Protein AF-A0A8T5N9D5-F1 (afdb_monomer)

Secondary structure (DSSP, 8-state):
--HHHHHHHHHHHHHHHHHHHHHHHHHHHHTTSTTHHHHHHHHHHHHHHHHHHHHHHHHHH---HHHHHHHHHHHHHHHHHHHHHHHGGGGGGSSTTHHHHHHHHHHHHHHHHHHHHHHHTHHHHHHHHHHTS-PEEPTTS-EE-TT-SB-TTT-PBPPPP-

Mean predicted aligned error: 11.89 Å

Nearest PDB structures (foldseek):
  1w99-assembly1_A  TM=5.453E-01  e=2.123E+00  Bacillus thuringiensis serovar israelensis
  8tgg-assembly1_A  TM=4.877E-01  e=1.224E+00  Homo sapiens
  4moa-assembly1_A  TM=5.437E-01  e=7.135E+00  Bacillus thuringiensis serovar israelensis
  7qkr-assembly1_A  TM=2.475E-01  e=8.894E+00  Komagataella phaffii CBS 7435

Structure (mmCIF, N/CA/C/O backbone):
data_AF-A0A8T5N9D5-F1
#
_entry.id   AF-A0A8T5N9D5-F1
#
loop_
_atom_site.group_PDB
_atom_site.id
_atom_site.type_symbol
_atom_site.label_atom_id
_atom_site.label_alt_id
_atom_site.label_comp_id
_atom_site.label_asym_id
_atom_site.label_entity_id
_atom_site.label_seq_id
_atom_site.pdbx_PDB_ins_code
_atom_site.Cartn_x
_atom_site.Cartn_y
_atom_site.Cartn_z
_atom_site.occupancy
_atom_site.B_iso_or_equiv
_atom_site.auth_seq_id
_atom_site.auth_comp_id
_atom_site.auth_asym_id
_atom_site.auth_atom_id
_atom_site.pdbx_PDB_model_num
ATOM 1 N N . MET A 1 1 ? -0.774 1.897 27.686 1.00 49.28 1 MET A N 1
ATOM 2 C CA . MET A 1 1 ? -0.340 1.394 26.361 1.00 49.28 1 MET A CA 1
ATOM 3 C C . MET A 1 1 ? 0.874 0.490 26.565 1.00 49.28 1 MET A C 1
ATOM 5 O O . MET A 1 1 ? 1.790 0.898 27.267 1.00 49.28 1 MET A O 1
ATOM 9 N N . ASN A 1 2 ? 0.832 -0.760 26.092 1.00 51.53 2 ASN A N 1
ATOM 10 C CA . ASN A 1 2 ? 1.709 -1.839 26.572 1.00 51.53 2 ASN A CA 1
ATOM 11 C C . ASN A 1 2 ? 3.146 -1.724 26.007 1.00 51.53 2 ASN A C 1
ATOM 13 O O . ASN A 1 2 ? 3.327 -1.628 24.795 1.00 51.53 2 ASN A O 1
ATOM 17 N N . ARG A 1 3 ? 4.181 -1.725 26.862 1.00 56.97 3 ARG A N 1
ATOM 18 C CA . ARG A 1 3 ? 5.595 -1.488 26.471 1.00 56.97 3 ARG A CA 1
ATOM 19 C C . ARG A 1 3 ? 6.154 -2.562 25.525 1.00 56.97 3 ARG A C 1
ATOM 21 O O . ARG A 1 3 ? 7.053 -2.283 24.736 1.00 56.97 3 A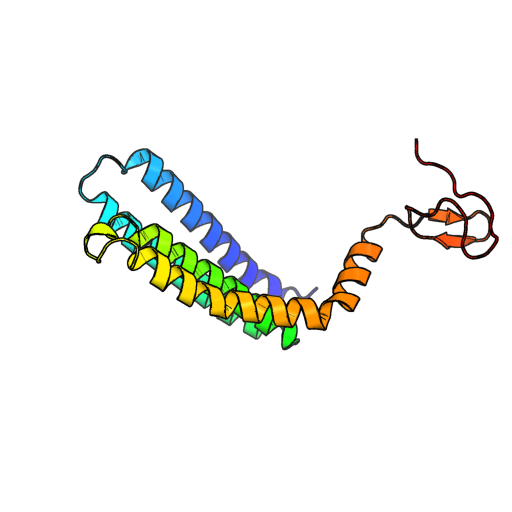RG A O 1
ATOM 28 N N . GLU A 1 4 ? 5.583 -3.761 25.569 1.00 59.00 4 GLU A N 1
ATOM 29 C CA . GLU A 1 4 ? 5.950 -4.897 24.714 1.00 59.00 4 GLU A CA 1
ATOM 30 C C . GLU A 1 4 ? 5.470 -4.737 23.262 1.00 59.00 4 GLU A C 1
ATOM 32 O O . GLU A 1 4 ? 6.078 -5.290 22.348 1.00 59.00 4 GLU A O 1
ATOM 37 N N . LEU A 1 5 ? 4.444 -3.906 23.035 1.00 58.66 5 LEU A N 1
ATOM 38 C CA . LEU A 1 5 ? 3.882 -3.621 21.712 1.00 58.66 5 LEU A CA 1
ATOM 39 C C . LEU A 1 5 ? 4.794 -2.743 20.855 1.00 58.66 5 LEU A C 1
ATOM 41 O O . LEU A 1 5 ? 4.914 -2.926 19.647 1.00 58.66 5 LEU A O 1
ATOM 45 N N . HIS A 1 6 ? 5.422 -1.751 21.487 1.00 65.31 6 HIS A N 1
ATOM 46 C CA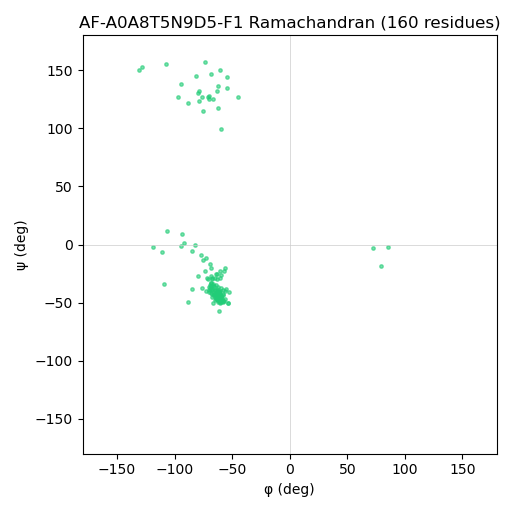 . HIS A 1 6 ? 6.120 -0.692 20.766 1.00 65.31 6 HIS A CA 1
ATOM 47 C C . HIS A 1 6 ? 7.368 -1.191 20.051 1.00 65.31 6 HIS A C 1
ATOM 49 O O . HIS A 1 6 ? 7.712 -0.672 18.997 1.00 65.31 6 HIS A O 1
ATOM 55 N N . ARG A 1 7 ? 8.057 -2.187 20.608 1.00 71.19 7 ARG A N 1
ATOM 56 C CA . ARG A 1 7 ? 9.360 -2.624 20.105 1.00 71.19 7 ARG A CA 1
ATOM 57 C C . ARG A 1 7 ? 9.300 -3.270 18.709 1.00 71.19 7 ARG A C 1
ATOM 59 O O . ARG A 1 7 ? 10.089 -2.842 17.867 1.00 71.19 7 ARG A O 1
ATOM 66 N N . PRO A 1 8 ? 8.430 -4.260 18.425 1.00 66.38 8 PRO A N 1
ATOM 67 C CA . PRO A 1 8 ? 8.328 -4.838 17.081 1.00 66.38 8 PRO A CA 1
ATOM 68 C C . PRO A 1 8 ? 7.768 -3.832 16.067 1.00 66.38 8 PRO A C 1
ATOM 70 O O . PRO A 1 8 ? 8.342 -3.647 14.997 1.00 66.38 8 PRO A O 1
ATOM 73 N N . ILE A 1 9 ? 6.731 -3.084 16.454 1.00 68.94 9 ILE A N 1
ATOM 74 C CA . ILE A 1 9 ? 6.089 -2.080 15.596 1.00 68.94 9 ILE A CA 1
ATOM 75 C C . ILE A 1 9 ? 7.079 -0.975 15.215 1.00 68.94 9 ILE A C 1
ATOM 77 O O . ILE A 1 9 ? 7.224 -0.659 14.038 1.00 68.94 9 ILE A O 1
ATOM 81 N N . ALA A 1 10 ? 7.813 -0.427 16.188 1.00 75.06 10 ALA A N 1
ATOM 82 C CA . ALA A 1 10 ? 8.823 0.592 15.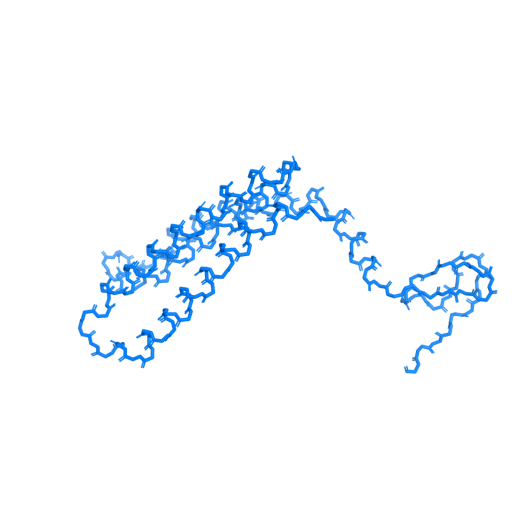929 1.00 75.06 10 ALA A CA 1
ATOM 83 C C . ALA A 1 10 ? 9.921 0.061 15.004 1.00 75.06 10 ALA A C 1
ATOM 85 O O . ALA A 1 10 ? 10.275 0.741 14.054 1.00 75.06 10 ALA A O 1
ATOM 86 N N . ARG A 1 11 ? 10.409 -1.173 15.208 1.00 75.44 11 ARG A N 1
ATOM 87 C CA . ARG A 1 11 ? 11.416 -1.781 14.320 1.00 75.44 11 ARG A CA 1
ATOM 88 C C . ARG A 1 11 ? 10.927 -1.902 12.881 1.00 75.44 11 ARG A C 1
ATOM 90 O O . ARG A 1 11 ? 11.683 -1.583 11.971 1.00 75.44 11 ARG A O 1
ATOM 97 N N . ALA A 1 12 ? 9.688 -2.340 12.676 1.00 70.50 12 ALA A N 1
ATOM 98 C CA . ALA A 1 12 ? 9.111 -2.474 11.344 1.00 70.50 12 ALA A CA 1
ATOM 99 C C . ALA A 1 12 ? 8.882 -1.110 10.670 1.00 70.50 12 ALA A C 1
ATOM 101 O O . ALA A 1 12 ? 9.232 -0.950 9.504 1.00 70.50 12 ALA A O 1
ATOM 102 N N . ILE A 1 13 ? 8.386 -0.108 11.408 1.00 77.06 13 ILE A N 1
ATOM 103 C CA . ILE A 1 13 ? 8.239 1.270 10.910 1.00 77.06 13 ILE A CA 1
ATOM 104 C C . ILE A 1 13 ? 9.606 1.865 10.555 1.00 77.06 13 ILE A C 1
ATOM 106 O O . ILE A 1 13 ? 9.770 2.430 9.477 1.00 77.06 13 ILE A O 1
ATOM 110 N N . THR A 1 14 ? 10.608 1.708 11.424 1.00 77.88 14 THR A N 1
ATOM 111 C CA . THR A 1 14 ? 11.972 2.182 11.166 1.00 77.88 14 THR A CA 1
ATOM 112 C C . THR A 1 14 ? 12.583 1.484 9.954 1.00 77.88 14 THR A C 1
ATOM 114 O O . THR A 1 14 ? 13.174 2.156 9.115 1.00 77.88 14 THR A O 1
ATOM 117 N N . ALA A 1 15 ? 12.415 0.165 9.816 1.00 76.00 15 ALA A N 1
ATOM 118 C CA . ALA A 1 15 ? 12.893 -0.579 8.652 1.00 76.00 15 ALA A CA 1
ATOM 119 C C . ALA A 1 15 ? 12.203 -0.115 7.362 1.00 76.00 15 ALA A C 1
ATOM 121 O O . ALA A 1 15 ? 12.874 0.109 6.360 1.00 76.00 15 ALA A O 1
ATOM 122 N N . PHE A 1 16 ? 10.884 0.089 7.393 1.00 76.06 16 PHE A N 1
ATOM 123 C CA . PHE A 1 16 ? 10.127 0.606 6.255 1.00 76.06 16 PHE A CA 1
ATOM 124 C C . PHE A 1 16 ? 10.616 1.997 5.834 1.00 76.06 16 PHE A C 1
ATOM 126 O O . PHE A 1 16 ? 10.914 2.217 4.662 1.00 76.06 16 PHE A O 1
ATOM 133 N N . PHE A 1 17 ? 10.782 2.909 6.794 1.00 80.69 17 PHE A N 1
ATOM 134 C CA . PHE A 1 17 ? 11.297 4.252 6.536 1.00 80.69 17 PHE A CA 1
ATOM 135 C C . PHE A 1 17 ? 12.717 4.220 5.959 1.00 80.69 17 PHE A C 1
ATOM 137 O O . PHE A 1 17 ? 13.007 4.902 4.980 1.00 80.69 17 PHE A O 1
ATOM 144 N N . LEU A 1 18 ? 13.589 3.377 6.514 1.00 80.06 18 LEU A N 1
ATOM 145 C CA . LEU A 1 18 ? 14.960 3.216 6.042 1.00 80.06 18 LEU A CA 1
ATOM 146 C C . LEU A 1 18 ? 15.007 2.670 4.610 1.00 80.06 18 LEU A C 1
ATOM 148 O O . LEU A 1 18 ? 15.772 3.179 3.798 1.00 80.06 18 LEU A O 1
ATOM 152 N N . VAL A 1 19 ? 14.161 1.697 4.260 1.00 78.81 19 VAL A N 1
ATOM 153 C CA . VAL A 1 19 ? 14.103 1.187 2.882 1.00 78.81 19 VAL A CA 1
ATOM 154 C C . VAL A 1 19 ? 13.542 2.227 1.910 1.00 78.81 19 VAL A C 1
ATOM 156 O O . VAL A 1 19 ? 14.056 2.332 0.799 1.00 78.81 19 VAL A O 1
ATOM 159 N N . ILE A 1 20 ? 12.568 3.048 2.316 1.00 79.25 20 ILE A N 1
ATOM 160 C CA . ILE A 1 20 ? 12.109 4.185 1.499 1.00 79.25 20 ILE A CA 1
ATOM 161 C C . ILE A 1 20 ? 13.255 5.165 1.243 1.00 79.25 20 ILE A C 1
ATOM 163 O O . ILE A 1 20 ? 13.465 5.562 0.099 1.00 79.25 20 ILE A O 1
ATOM 167 N N . LEU A 1 21 ? 14.017 5.529 2.279 1.00 84.25 21 LEU A N 1
ATOM 168 C CA . LEU A 1 21 ? 15.165 6.426 2.135 1.00 84.25 21 LEU A CA 1
ATOM 169 C C . LEU A 1 21 ? 16.238 5.839 1.215 1.00 84.25 21 LEU A C 1
ATOM 171 O O . LEU A 1 21 ? 16.756 6.552 0.360 1.00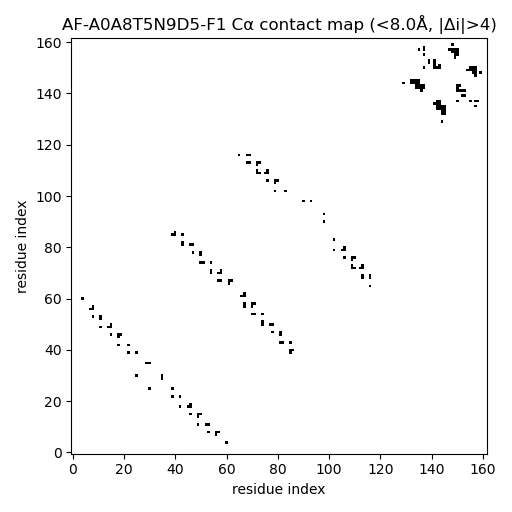 84.25 21 LEU A O 1
ATOM 175 N N . ILE A 1 22 ? 16.540 4.544 1.350 1.00 80.94 22 ILE A N 1
ATOM 176 C CA . ILE A 1 22 ? 17.485 3.849 0.466 1.00 80.94 22 ILE A CA 1
ATOM 177 C C . ILE A 1 22 ? 16.975 3.867 -0.974 1.00 80.94 22 ILE A C 1
ATOM 179 O O . ILE A 1 22 ? 17.740 4.181 -1.879 1.00 80.94 22 ILE A O 1
ATOM 183 N N . LYS A 1 23 ? 15.690 3.571 -1.201 1.00 80.19 23 LYS A N 1
ATOM 184 C CA . LYS A 1 23 ? 15.092 3.577 -2.540 1.00 80.19 23 LYS A CA 1
ATOM 185 C C . LYS A 1 23 ? 15.114 4.974 -3.164 1.00 80.19 23 LYS A C 1
ATOM 187 O O . LYS A 1 23 ? 15.468 5.111 -4.330 1.00 80.19 23 LYS A O 1
ATOM 192 N N . PHE A 1 24 ? 14.813 6.005 -2.379 1.00 82.44 24 PHE A N 1
ATOM 193 C CA . PHE A 1 24 ? 14.900 7.397 -2.815 1.00 82.44 24 PHE A CA 1
ATOM 194 C C . PHE A 1 24 ? 16.339 7.799 -3.163 1.00 82.44 24 PHE A C 1
ATOM 196 O O . PHE A 1 24 ? 16.589 8.346 -4.233 1.00 82.44 24 PHE A O 1
ATOM 203 N N . ALA A 1 25 ? 17.305 7.471 -2.301 1.00 83.19 25 ALA A N 1
ATOM 204 C CA . ALA A 1 25 ? 18.717 7.730 -2.562 1.00 83.19 25 ALA A CA 1
ATOM 205 C C . ALA A 1 25 ? 19.210 6.985 -3.814 1.00 83.19 25 ALA A C 1
ATOM 207 O O . ALA A 1 25 ? 19.923 7.569 -4.629 1.00 83.19 25 ALA A O 1
ATOM 208 N N . ALA A 1 26 ? 18.797 5.728 -3.997 1.00 81.19 26 ALA A N 1
ATOM 209 C CA . ALA A 1 26 ? 19.117 4.932 -5.177 1.00 81.19 26 ALA A CA 1
ATOM 210 C C . ALA A 1 26 ? 18.538 5.549 -6.460 1.00 81.19 26 ALA A C 1
ATOM 212 O O . ALA A 1 26 ? 19.258 5.639 -7.448 1.00 81.19 26 ALA A O 1
ATOM 213 N N . ASP A 1 27 ? 17.287 6.028 -6.460 1.00 82.12 27 ASP A N 1
ATOM 214 C CA . ASP A 1 27 ? 16.705 6.723 -7.625 1.00 82.12 27 ASP A CA 1
ATOM 215 C C . ASP A 1 27 ? 17.437 8.040 -7.940 1.00 82.12 27 ASP A C 1
ATOM 217 O O . ASP A 1 27 ? 17.644 8.378 -9.100 1.00 82.12 27 ASP A O 1
ATOM 221 N N . MET A 1 28 ? 17.912 8.764 -6.924 1.00 82.31 28 MET A N 1
ATOM 222 C CA . MET A 1 28 ? 18.670 10.004 -7.139 1.00 82.31 28 MET A CA 1
ATOM 223 C C . MET A 1 28 ? 20.087 9.772 -7.685 1.00 82.31 28 MET A C 1
ATOM 225 O O . MET A 1 28 ? 20.626 10.642 -8.363 1.00 82.31 28 MET A O 1
ATOM 229 N N . THR A 1 29 ? 20.710 8.632 -7.373 1.00 82.75 29 THR A N 1
ATOM 230 C CA . THR A 1 29 ? 22.142 8.392 -7.644 1.00 82.75 29 THR A CA 1
ATOM 231 C C . THR A 1 29 ? 22.409 7.391 -8.761 1.00 82.75 29 THR A C 1
ATOM 233 O O . THR A 1 29 ? 23.391 7.540 -9.482 1.00 82.75 29 THR A O 1
ATOM 236 N N . LEU A 1 30 ? 21.564 6.371 -8.910 1.00 81.88 30 LEU A N 1
ATOM 237 C CA . LEU A 1 30 ? 21.840 5.211 -9.760 1.00 81.88 30 LEU A CA 1
ATOM 238 C C . LEU A 1 30 ? 20.944 5.138 -10.998 1.00 81.88 30 LEU A C 1
ATOM 240 O O . LEU A 1 30 ? 21.188 4.293 -11.848 1.00 81.88 30 LEU A O 1
ATOM 244 N N . LYS A 1 31 ? 19.938 6.008 -11.140 1.00 76.62 31 LYS A N 1
ATOM 245 C CA . LYS A 1 31 ? 18.939 5.951 -12.225 1.00 76.62 31 LYS A CA 1
ATOM 246 C C . LYS A 1 31 ? 19.523 5.989 -13.641 1.00 76.62 31 LYS A C 1
ATOM 248 O O . LYS A 1 31 ? 18.877 5.534 -14.577 1.00 76.62 31 LYS A O 1
ATOM 253 N N . THR A 1 32 ? 20.732 6.520 -13.806 1.00 78.19 32 THR A N 1
ATOM 254 C CA . THR A 1 32 ? 21.444 6.585 -15.092 1.00 78.19 32 THR A CA 1
ATOM 255 C C . THR A 1 32 ? 22.234 5.317 -15.429 1.00 78.19 32 THR A C 1
ATOM 257 O O . THR A 1 32 ? 22.790 5.228 -16.520 1.00 78.19 32 THR A O 1
ATOM 260 N N . LEU A 1 33 ? 22.307 4.342 -14.519 1.00 82.50 33 LEU A N 1
ATOM 261 C CA . LEU A 1 33 ? 23.087 3.116 -14.687 1.00 82.50 33 LEU A CA 1
ATOM 262 C C . LEU A 1 33 ? 22.216 1.984 -15.238 1.00 82.50 33 LEU A C 1
ATOM 264 O O . LEU A 1 33 ? 21.106 1.751 -14.763 1.00 82.50 33 LEU A O 1
ATOM 268 N N . GLU A 1 34 ? 22.755 1.212 -16.184 1.00 77.06 34 GLU A N 1
ATOM 269 C CA . GLU A 1 34 ? 22.036 0.122 -16.867 1.00 77.06 34 GLU A CA 1
ATOM 270 C C . GLU A 1 34 ? 21.526 -0.977 -15.917 1.00 77.06 34 GLU A C 1
ATOM 272 O O . GLU A 1 34 ? 20.531 -1.644 -16.193 1.00 77.06 34 GLU A O 1
ATOM 277 N N . PHE A 1 35 ? 22.172 -1.155 -14.764 1.00 79.38 35 PHE A N 1
ATOM 278 C CA . PHE A 1 35 ? 21.803 -2.160 -13.763 1.00 79.38 35 PHE A CA 1
ATOM 279 C C . PHE A 1 35 ? 20.827 -1.652 -12.690 1.00 79.38 35 PHE A C 1
ATOM 281 O O . PHE A 1 35 ? 20.443 -2.420 -11.803 1.00 79.38 35 PHE A O 1
ATOM 288 N N . TYR A 1 36 ? 20.390 -0.390 -12.763 1.00 83.31 36 TYR A N 1
ATOM 289 C CA . TYR A 1 36 ? 19.454 0.195 -11.800 1.00 83.31 36 TYR A CA 1
ATOM 290 C C . TYR A 1 36 ? 18.160 -0.613 -11.666 1.00 83.31 36 TYR A C 1
ATOM 292 O O . TYR A 1 36 ? 17.681 -0.820 -10.554 1.00 83.31 36 TYR A O 1
ATOM 300 N N . SER A 1 37 ? 17.639 -1.152 -12.770 1.00 84.12 37 SER A N 1
ATOM 301 C CA . SER A 1 37 ? 16.407 -1.947 -12.780 1.00 84.12 37 SER A CA 1
ATOM 302 C C . SER A 1 37 ? 16.485 -3.168 -11.859 1.00 84.12 37 SER A C 1
ATOM 304 O O . SER A 1 37 ? 15.525 -3.474 -11.155 1.00 84.12 37 SER A O 1
ATOM 306 N N . TYR A 1 38 ? 17.636 -3.847 -11.808 1.00 87.19 38 TYR A N 1
ATOM 307 C CA . TYR A 1 38 ? 17.833 -4.992 -10.914 1.00 87.19 38 TYR A CA 1
ATOM 308 C C . TYR A 1 38 ? 17.892 -4.563 -9.446 1.00 87.19 38 TYR A C 1
ATOM 310 O O . TYR A 1 38 ? 17.331 -5.235 -8.579 1.00 87.19 38 TYR A O 1
ATOM 318 N N . VAL A 1 39 ? 18.538 -3.426 -9.169 1.00 86.19 39 VAL A N 1
ATOM 319 C CA . VAL A 1 39 ? 18.617 -2.851 -7.821 1.00 86.19 39 VAL A CA 1
ATOM 320 C C . VAL A 1 39 ? 17.231 -2.413 -7.344 1.00 86.19 39 VAL A C 1
ATOM 322 O O . VAL A 1 39 ? 16.854 -2.734 -6.218 1.00 86.19 39 VAL A O 1
ATOM 325 N N . ASP A 1 40 ? 16.439 -1.751 -8.192 1.00 85.56 40 ASP A N 1
ATOM 326 C CA . ASP A 1 40 ? 15.076 -1.342 -7.843 1.00 85.56 40 ASP A CA 1
ATOM 327 C C . ASP A 1 40 ? 14.165 -2.549 -7.586 1.00 85.56 40 ASP A C 1
ATOM 329 O O . ASP A 1 40 ? 13.417 -2.554 -6.604 1.00 85.56 40 ASP A O 1
ATOM 333 N N . ILE A 1 41 ? 14.272 -3.613 -8.391 1.00 90.94 41 ILE A N 1
ATOM 334 C CA . ILE A 1 41 ? 13.548 -4.869 -8.147 1.00 90.94 41 ILE A CA 1
ATOM 335 C C . ILE A 1 41 ? 13.940 -5.458 -6.787 1.00 90.94 41 ILE A C 1
ATOM 337 O O . ILE A 1 41 ? 13.060 -5.760 -5.978 1.00 90.94 41 ILE A O 1
ATOM 341 N N . ALA A 1 42 ? 15.238 -5.573 -6.492 1.00 90.25 42 ALA A N 1
ATOM 342 C CA . ALA A 1 42 ? 15.719 -6.120 -5.223 1.00 90.25 42 ALA A CA 1
ATOM 343 C C . ALA A 1 42 ? 15.242 -5.295 -4.013 1.00 90.25 42 ALA A C 1
ATOM 345 O O . ALA A 1 42 ? 14.740 -5.854 -3.034 1.00 90.25 42 ALA A O 1
ATOM 346 N N . LEU A 1 43 ? 15.328 -3.963 -4.094 1.00 89.06 43 LEU A N 1
ATOM 347 C CA . LEU A 1 43 ? 14.833 -3.059 -3.053 1.00 89.06 43 LEU A CA 1
ATOM 348 C C . LEU A 1 43 ? 13.318 -3.176 -2.876 1.00 89.06 43 LEU A C 1
ATOM 350 O O . LEU A 1 43 ? 12.824 -3.195 -1.751 1.00 89.06 43 LEU A O 1
ATOM 354 N N . SER A 1 44 ? 12.570 -3.310 -3.967 1.00 91.69 44 SER A N 1
ATOM 355 C CA . SER A 1 44 ? 11.115 -3.459 -3.923 1.00 91.69 44 SER A CA 1
ATOM 356 C C . SER A 1 44 ? 10.688 -4.788 -3.297 1.00 91.69 44 SER A C 1
ATOM 358 O O . SER A 1 44 ? 9.757 -4.816 -2.494 1.00 91.69 44 SER A O 1
ATOM 360 N N . ILE A 1 45 ? 11.410 -5.879 -3.574 1.00 92.31 45 ILE A N 1
ATOM 361 C CA . ILE A 1 45 ? 11.214 -7.165 -2.889 1.00 92.31 45 ILE A CA 1
ATOM 362 C C . ILE A 1 45 ? 11.480 -7.013 -1.385 1.00 92.31 45 ILE A C 1
ATOM 364 O O . ILE A 1 45 ? 10.688 -7.495 -0.573 1.00 92.31 45 ILE A O 1
ATOM 368 N N . ALA A 1 46 ? 12.537 -6.293 -0.993 1.00 89.50 46 ALA A N 1
ATOM 369 C CA . ALA A 1 46 ? 12.815 -6.017 0.415 1.00 89.50 46 ALA A CA 1
ATOM 370 C C . ALA A 1 46 ? 11.677 -5.224 1.091 1.00 89.50 46 ALA A C 1
ATOM 372 O O . ALA A 1 46 ? 11.259 -5.589 2.193 1.00 89.50 46 ALA A O 1
ATOM 373 N N . VAL A 1 47 ? 11.115 -4.203 0.423 1.00 89.31 47 VAL A N 1
ATOM 374 C CA . VAL A 1 47 ? 9.919 -3.475 0.902 1.00 89.31 47 VAL A CA 1
ATOM 375 C C . VAL A 1 47 ? 8.752 -4.435 1.124 1.00 89.31 47 VAL A C 1
ATOM 377 O O . VAL A 1 47 ? 8.137 -4.412 2.189 1.00 89.31 47 VAL A O 1
ATOM 380 N N . ILE A 1 48 ? 8.458 -5.303 0.151 1.00 92.62 48 ILE A N 1
ATOM 381 C CA . ILE A 1 48 ? 7.346 -6.261 0.234 1.00 92.62 48 ILE A CA 1
ATOM 382 C C . ILE A 1 48 ? 7.531 -7.210 1.423 1.00 92.62 48 ILE A C 1
ATOM 384 O O . ILE A 1 48 ? 6.592 -7.417 2.191 1.00 92.62 48 ILE A O 1
ATOM 388 N N . ILE A 1 49 ? 8.738 -7.745 1.629 1.00 91.56 49 ILE A N 1
ATOM 389 C CA . ILE A 1 49 ? 9.040 -8.619 2.773 1.00 91.56 49 ILE A CA 1
ATOM 390 C C . ILE A 1 49 ? 8.799 -7.885 4.098 1.00 91.56 49 ILE A C 1
ATOM 392 O O . ILE A 1 49 ? 8.171 -8.441 5.002 1.00 91.56 49 ILE A O 1
ATOM 396 N N . ILE A 1 50 ? 9.254 -6.634 4.218 1.00 88.69 50 ILE A N 1
ATOM 397 C CA . ILE A 1 50 ? 9.052 -5.820 5.426 1.00 88.69 50 ILE A CA 1
ATOM 398 C C . ILE A 1 50 ? 7.565 -5.554 5.662 1.00 88.69 50 ILE A C 1
ATOM 400 O O . ILE A 1 50 ? 7.099 -5.718 6.788 1.00 88.69 50 ILE A O 1
ATOM 404 N N . LEU A 1 51 ? 6.808 -5.205 4.620 1.00 89.81 51 LEU A N 1
ATOM 405 C CA . LEU A 1 51 ? 5.364 -4.980 4.698 1.00 89.81 51 LEU A CA 1
ATOM 406 C C . LEU A 1 51 ? 4.618 -6.239 5.165 1.00 89.81 51 LEU A C 1
ATOM 408 O O . LEU A 1 51 ? 3.801 -6.179 6.085 1.00 89.81 51 LEU A O 1
ATOM 412 N N . LEU A 1 52 ? 4.928 -7.399 4.584 1.00 91.88 52 LEU A N 1
ATOM 413 C CA . LEU A 1 52 ? 4.314 -8.669 4.976 1.00 91.88 52 LEU A CA 1
ATOM 414 C C . LEU A 1 52 ? 4.686 -9.068 6.409 1.00 91.88 52 LEU A C 1
ATOM 416 O O . LEU A 1 52 ? 3.830 -9.540 7.158 1.00 91.88 52 LEU A O 1
ATOM 420 N N . LYS A 1 53 ? 5.936 -8.836 6.823 1.00 90.00 53 LYS A N 1
ATOM 421 C CA . LYS A 1 53 ? 6.371 -9.073 8.203 1.00 90.00 53 LYS A CA 1
ATOM 422 C C . LYS A 1 53 ? 5.671 -8.131 9.182 1.00 90.00 53 LYS A C 1
ATOM 424 O O . LYS A 1 53 ? 5.182 -8.593 10.210 1.00 90.00 53 LYS A O 1
ATOM 429 N N . PHE A 1 54 ? 5.543 -6.851 8.829 1.00 87.06 54 PHE A N 1
ATOM 430 C CA . PHE A 1 54 ? 4.772 -5.871 9.590 1.00 87.06 54 PHE A CA 1
ATOM 431 C C . PHE A 1 54 ? 3.329 -6.339 9.782 1.00 87.06 54 PHE A C 1
ATOM 433 O O . PHE A 1 54 ? 2.851 -6.349 10.910 1.00 87.06 54 PHE A O 1
ATOM 440 N N . ARG A 1 55 ? 2.660 -6.823 8.725 1.00 90.62 55 ARG A N 1
ATOM 441 C CA . ARG A 1 55 ? 1.303 -7.388 8.826 1.00 90.62 55 ARG A CA 1
ATOM 442 C C . ARG A 1 55 ? 1.220 -8.488 9.877 1.00 90.62 55 ARG A C 1
ATOM 444 O O . ARG A 1 55 ? 0.320 -8.471 10.706 1.00 90.62 55 ARG A O 1
ATOM 451 N N . VAL A 1 56 ? 2.132 -9.458 9.827 1.00 90.19 56 VAL A N 1
ATOM 452 C CA . VAL A 1 56 ? 2.122 -10.609 10.743 1.00 90.19 56 VAL A CA 1
ATOM 453 C C . VAL A 1 56 ? 2.368 -10.164 12.185 1.00 90.19 56 VAL A C 1
ATOM 455 O O . VAL A 1 56 ? 1.621 -10.554 13.080 1.00 90.19 56 VAL A O 1
ATOM 458 N N . GLU A 1 57 ? 3.381 -9.328 12.415 1.00 87.81 57 GLU A N 1
ATOM 459 C CA . GLU A 1 57 ? 3.724 -8.845 13.756 1.00 87.81 57 GLU A CA 1
ATOM 460 C C . GLU A 1 57 ? 2.626 -7.950 14.343 1.00 87.81 57 GLU A C 1
ATOM 462 O O . GLU A 1 57 ? 2.249 -8.115 15.503 1.00 87.81 57 GLU A O 1
ATOM 467 N N . PHE A 1 58 ? 2.065 -7.048 13.537 1.00 83.25 58 PHE A N 1
ATOM 468 C CA . PHE A 1 58 ? 1.003 -6.141 13.960 1.00 83.25 58 PHE A CA 1
ATOM 469 C C . PHE A 1 58 ? -0.315 -6.892 14.194 1.00 83.25 58 PHE A C 1
ATOM 471 O O . PHE A 1 58 ? -0.975 -6.678 15.208 1.00 83.25 58 PHE A O 1
ATOM 478 N N . ASN A 1 59 ? -0.672 -7.857 13.341 1.00 87.44 59 ASN A N 1
ATOM 479 C CA . ASN A 1 59 ? -1.877 -8.666 13.548 1.00 87.44 59 ASN A CA 1
ATOM 480 C C . ASN A 1 59 ? -1.781 -9.585 14.768 1.00 87.44 59 ASN A C 1
ATOM 482 O O . ASN A 1 59 ? -2.806 -9.882 15.369 1.00 87.44 59 ASN A O 1
ATOM 486 N N . ARG A 1 60 ? -0.581 -10.029 15.167 1.00 85.50 60 ARG A N 1
ATOM 487 C CA . ARG A 1 60 ? -0.401 -10.801 16.410 1.00 85.50 60 ARG A CA 1
ATOM 488 C C . ARG A 1 60 ? -0.740 -9.978 17.656 1.00 85.50 60 ARG A C 1
ATOM 490 O O . ARG A 1 60 ? -1.114 -10.524 18.687 1.00 85.50 60 ARG A O 1
ATOM 497 N N . VAL A 1 61 ? -0.555 -8.670 17.552 1.00 83.44 61 VAL A N 1
ATOM 498 C CA . VAL A 1 61 ? -0.728 -7.700 18.626 1.00 83.44 61 VAL A CA 1
ATOM 499 C C . VAL A 1 61 ? -2.179 -7.239 18.760 1.00 83.44 61 VAL A C 1
ATOM 501 O O . VAL A 1 61 ? -2.655 -7.010 19.873 1.00 83.44 61 VAL A O 1
ATOM 504 N N . ILE A 1 62 ? -2.876 -7.063 17.640 1.00 81.12 62 ILE A N 1
ATOM 505 C CA . ILE A 1 62 ? -4.248 -6.573 17.664 1.00 81.12 62 ILE A CA 1
ATOM 506 C C . ILE A 1 62 ? -5.206 -7.703 18.043 1.00 81.12 62 ILE A C 1
ATOM 508 O O . ILE A 1 62 ? -5.324 -8.712 17.353 1.00 81.12 62 ILE A O 1
ATOM 512 N N . THR A 1 63 ? -5.972 -7.482 19.104 1.00 80.06 63 THR A N 1
ATOM 513 C CA . THR A 1 63 ? -7.042 -8.383 19.538 1.00 80.06 63 THR A CA 1
ATOM 514 C C . THR A 1 63 ? -8.299 -8.271 18.671 1.00 80.06 63 THR A C 1
ATOM 516 O O . THR A 1 63 ? -8.908 -9.291 18.353 1.00 80.06 63 THR A O 1
ATOM 519 N N . ASN A 1 64 ? -8.661 -7.066 18.219 1.00 83.19 64 ASN A N 1
ATOM 520 C CA . ASN A 1 64 ? -9.851 -6.837 17.394 1.00 83.19 64 ASN A CA 1
ATOM 521 C C . ASN A 1 64 ? -9.692 -7.409 15.969 1.00 83.19 64 ASN A C 1
ATOM 523 O O . ASN A 1 64 ? -8.721 -7.123 15.270 1.00 83.19 64 ASN A O 1
ATOM 527 N N . GLU A 1 65 ? -10.653 -8.215 15.527 1.00 85.31 65 GLU A N 1
ATOM 528 C CA . GLU A 1 65 ? -10.681 -8.803 14.187 1.00 85.31 65 GLU A CA 1
ATOM 529 C C . GLU A 1 65 ? -10.861 -7.75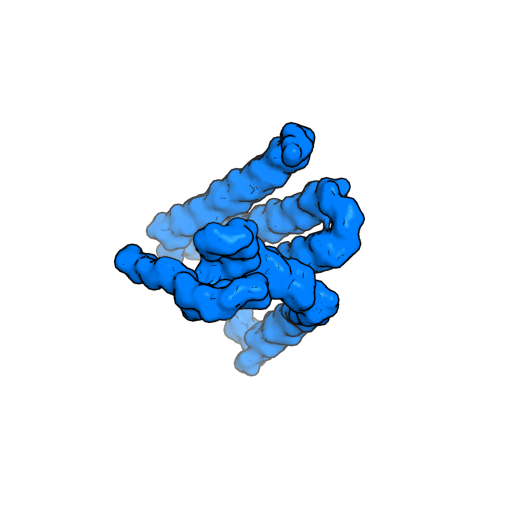3 13.077 1.00 85.31 65 GLU A C 1
ATOM 531 O O . GLU A 1 65 ? -10.189 -7.835 12.046 1.00 85.31 65 GLU A O 1
ATOM 536 N N . ASP A 1 66 ? -11.645 -6.698 13.323 1.00 84.31 66 ASP A N 1
ATOM 537 C CA . ASP A 1 66 ? -11.839 -5.596 12.370 1.00 84.31 66 ASP A CA 1
ATOM 538 C C . ASP A 1 66 ? -10.527 -4.849 12.115 1.00 84.31 66 ASP A C 1
ATOM 540 O O . ASP A 1 66 ? -10.140 -4.579 10.980 1.00 84.31 66 ASP A O 1
ATOM 544 N N . SER A 1 67 ? -9.777 -4.554 13.175 1.00 81.94 67 SER A N 1
ATOM 545 C CA . SER A 1 67 ? -8.496 -3.856 13.059 1.00 81.94 67 SER A CA 1
ATOM 546 C C . SER A 1 67 ? -7.424 -4.724 12.387 1.00 81.94 67 SER A C 1
ATOM 548 O O . SER A 1 67 ? -6.649 -4.210 11.580 1.00 81.94 67 SER A O 1
ATOM 550 N N . ARG A 1 68 ? -7.399 -6.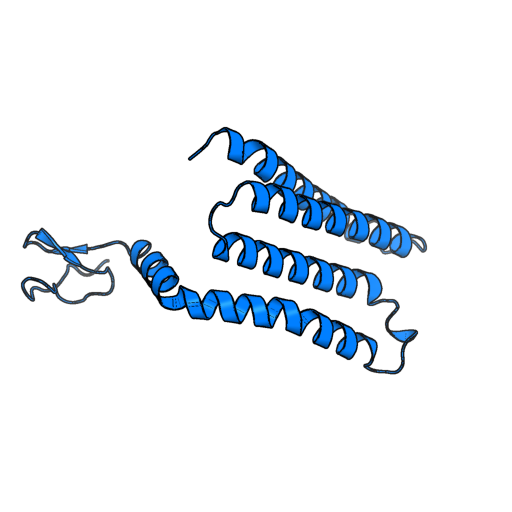042 12.654 1.00 87.00 68 ARG A N 1
ATOM 551 C CA . ARG A 1 68 ? -6.536 -6.997 11.924 1.00 87.00 68 ARG A CA 1
ATOM 552 C C . ARG A 1 68 ? -6.871 -7.022 10.433 1.00 87.00 68 ARG A C 1
ATOM 554 O O . ARG A 1 68 ? -5.976 -7.067 9.583 1.00 87.00 68 ARG A O 1
ATOM 561 N N . SER A 1 69 ? -8.158 -6.962 10.121 1.00 86.75 69 SER A N 1
ATOM 562 C CA . SER A 1 69 ? -8.679 -6.910 8.760 1.00 86.75 69 SER A CA 1
ATOM 563 C C . SER A 1 69 ? -8.263 -5.631 8.033 1.00 86.75 69 SER A C 1
ATOM 565 O O . SER A 1 69 ? -7.715 -5.716 6.933 1.00 86.75 69 SER A O 1
ATOM 567 N N . ILE A 1 70 ? -8.401 -4.463 8.671 1.00 85.44 70 ILE A N 1
ATOM 568 C CA . ILE A 1 70 ? -7.955 -3.171 8.119 1.00 85.44 70 ILE A CA 1
ATOM 569 C C . ILE A 1 70 ? -6.457 -3.201 7.808 1.00 85.44 70 ILE A C 1
ATOM 571 O O . ILE A 1 70 ? -6.040 -2.868 6.701 1.00 85.44 70 ILE A O 1
ATOM 575 N N . VAL A 1 71 ? -5.632 -3.641 8.759 1.00 86.81 71 VAL A N 1
ATOM 576 C CA . VAL A 1 71 ? -4.172 -3.689 8.575 1.00 86.81 71 VAL A CA 1
ATOM 577 C C . VAL A 1 71 ? -3.795 -4.630 7.438 1.00 86.81 71 VAL A C 1
ATOM 579 O O . VAL A 1 71 ? -2.937 -4.305 6.620 1.00 86.81 71 VAL A O 1
ATOM 582 N N . THR A 1 72 ? -4.462 -5.778 7.348 1.00 90.19 72 THR A N 1
ATOM 583 C CA . THR A 1 72 ? -4.251 -6.737 6.262 1.00 90.19 72 THR A CA 1
ATOM 584 C C . THR A 1 72 ? -4.590 -6.128 4.906 1.00 90.19 72 THR A C 1
ATOM 586 O O . THR A 1 72 ? -3.762 -6.198 3.998 1.00 90.19 72 THR A O 1
ATOM 589 N N . GLY A 1 73 ? -5.754 -5.484 4.777 1.00 89.00 73 GLY A N 1
ATOM 590 C CA . GLY A 1 73 ? -6.164 -4.810 3.544 1.00 89.00 73 GLY A CA 1
ATOM 591 C C . GLY A 1 73 ? -5.203 -3.691 3.139 1.00 89.00 73 GLY A C 1
ATOM 592 O O . GLY A 1 73 ? -4.783 -3.627 1.983 1.00 89.00 73 GLY A O 1
ATOM 593 N N . LEU A 1 74 ? -4.776 -2.858 4.095 1.00 89.00 74 LEU A N 1
ATOM 594 C CA . LEU A 1 74 ? -3.817 -1.775 3.856 1.00 89.00 74 LEU A CA 1
ATOM 595 C C . LEU A 1 74 ? -2.462 -2.309 3.392 1.00 89.00 74 LEU A C 1
ATOM 597 O O . LEU A 1 74 ? -1.924 -1.843 2.390 1.00 89.00 74 LEU A O 1
ATOM 601 N N . VAL A 1 75 ? -1.916 -3.316 4.079 1.00 91.00 75 VAL A N 1
ATOM 602 C CA . VAL A 1 75 ? -0.628 -3.906 3.697 1.00 91.00 75 VAL A CA 1
ATOM 603 C C . VAL A 1 75 ? -0.702 -4.540 2.310 1.00 91.00 75 VAL A C 1
ATOM 605 O O . VAL A 1 75 ? 0.196 -4.321 1.502 1.00 91.00 75 VAL A O 1
ATOM 608 N N . LEU A 1 76 ? -1.757 -5.301 2.008 1.00 93.00 76 LEU A N 1
ATOM 609 C CA . LEU A 1 76 ? -1.918 -5.916 0.687 1.00 93.00 76 LEU A CA 1
ATOM 610 C C . LEU A 1 76 ? -2.036 -4.862 -0.419 1.00 93.00 76 LEU A C 1
ATOM 612 O O . LEU A 1 76 ? -1.405 -5.006 -1.464 1.00 93.00 76 LEU A O 1
ATOM 616 N N . THR A 1 77 ? -2.758 -3.770 -0.161 1.00 92.25 77 THR A N 1
ATOM 617 C CA . THR A 1 77 ? -2.843 -2.617 -1.071 1.00 92.25 77 THR A CA 1
ATOM 618 C C . THR A 1 77 ? -1.453 -2.041 -1.356 1.00 92.25 77 THR A C 1
ATOM 620 O O . THR A 1 77 ? -1.074 -1.880 -2.515 1.00 92.25 77 THR A O 1
ATOM 623 N N . LEU A 1 78 ? -0.647 -1.802 -0.315 1.00 91.19 78 LEU A N 1
ATOM 624 C CA . LEU A 1 78 ? 0.720 -1.290 -0.462 1.00 91.19 78 LEU A CA 1
ATOM 625 C C . LEU A 1 78 ? 1.633 -2.257 -1.228 1.00 91.19 78 LEU A C 1
ATOM 627 O O . LEU A 1 78 ? 2.442 -1.815 -2.044 1.00 91.19 78 LEU A O 1
ATOM 631 N N . VAL A 1 79 ? 1.497 -3.567 -1.007 1.00 93.50 79 VAL A N 1
ATOM 632 C CA . VAL A 1 79 ? 2.258 -4.589 -1.741 1.00 93.50 79 VAL A CA 1
ATOM 633 C C . VAL A 1 79 ? 1.925 -4.549 -3.234 1.00 93.50 79 VAL A C 1
ATOM 635 O O . VAL A 1 79 ? 2.841 -4.528 -4.054 1.00 93.50 79 VAL A O 1
ATOM 638 N N . ILE A 1 80 ? 0.641 -4.477 -3.598 1.00 93.88 80 ILE A N 1
ATOM 639 C CA . ILE A 1 80 ? 0.208 -4.412 -5.003 1.00 93.88 80 ILE A CA 1
ATOM 640 C C . ILE A 1 80 ? 0.708 -3.127 -5.669 1.00 93.88 80 ILE A C 1
ATOM 642 O O . ILE A 1 80 ? 1.245 -3.185 -6.773 1.00 93.88 80 ILE A O 1
ATOM 646 N N . ILE A 1 81 ? 0.598 -1.981 -4.990 1.00 92.12 81 ILE A N 1
ATOM 647 C CA . ILE A 1 81 ? 1.119 -0.700 -5.490 1.00 92.12 81 ILE A CA 1
ATOM 648 C C . ILE A 1 81 ? 2.638 -0.765 -5.686 1.00 92.12 81 ILE A C 1
ATOM 650 O O . ILE A 1 81 ? 3.150 -0.271 -6.689 1.00 92.12 81 ILE A O 1
ATOM 654 N N . THR A 1 82 ? 3.362 -1.401 -4.760 1.00 91.62 82 THR A N 1
ATOM 655 C CA . THR A 1 82 ? 4.816 -1.577 -4.876 1.00 91.62 82 THR A CA 1
ATOM 656 C C . THR A 1 82 ? 5.155 -2.409 -6.108 1.00 91.62 82 THR A C 1
ATOM 658 O O . THR A 1 82 ? 5.953 -1.969 -6.928 1.00 91.62 82 THR A O 1
ATOM 661 N N . LEU A 1 83 ? 4.497 -3.558 -6.293 1.00 93.69 83 LEU A N 1
ATOM 662 C CA . LEU A 1 83 ? 4.676 -4.404 -7.477 1.00 93.69 83 LEU A CA 1
ATOM 663 C C . LEU A 1 83 ? 4.356 -3.655 -8.778 1.00 93.69 83 LEU A C 1
ATOM 665 O O . LEU A 1 83 ? 5.110 -3.759 -9.745 1.00 93.69 83 LEU A O 1
ATOM 669 N N . TYR A 1 84 ? 3.278 -2.867 -8.797 1.00 92.75 84 TYR A N 1
ATOM 670 C CA . TYR A 1 84 ? 2.927 -2.035 -9.945 1.00 92.75 84 TYR A CA 1
ATOM 671 C C . TYR A 1 84 ? 4.033 -1.020 -10.268 1.00 92.75 84 TYR A C 1
ATOM 673 O O . TYR A 1 84 ? 4.452 -0.877 -11.411 1.00 92.75 84 TYR A O 1
ATOM 681 N N . ALA A 1 85 ? 4.552 -0.312 -9.267 1.00 90.38 85 ALA A N 1
ATOM 682 C CA . ALA A 1 85 ? 5.602 0.674 -9.497 1.00 90.38 85 ALA A CA 1
ATOM 683 C C . ALA A 1 85 ? 6.890 0.023 -10.033 1.00 90.38 85 ALA A C 1
ATOM 685 O O . ALA A 1 85 ? 7.457 0.509 -11.010 1.00 90.38 85 ALA A O 1
ATOM 686 N N . THR A 1 86 ? 7.311 -1.094 -9.433 1.00 90.94 86 THR A N 1
ATOM 687 C CA . THR A 1 86 ? 8.541 -1.817 -9.790 1.00 90.94 86 THR A CA 1
ATOM 688 C C . THR A 1 86 ? 8.501 -2.386 -11.203 1.00 90.94 86 THR A C 1
ATOM 690 O O . THR A 1 86 ? 9.487 -2.314 -11.931 1.00 90.94 86 THR A O 1
ATOM 693 N N . PHE A 1 87 ? 7.366 -2.962 -11.609 1.00 91.12 87 PHE A N 1
ATOM 694 C CA . PHE A 1 87 ? 7.261 -3.642 -12.900 1.00 91.12 87 PHE A CA 1
ATOM 695 C C . PHE A 1 87 ? 6.725 -2.758 -14.031 1.00 91.12 87 PHE A C 1
ATOM 697 O O . PHE A 1 87 ? 6.669 -3.210 -15.172 1.00 91.12 87 PHE A O 1
ATOM 704 N N . ARG A 1 88 ? 6.385 -1.490 -13.762 1.00 89.94 88 ARG A N 1
ATOM 705 C CA . ARG A 1 88 ? 5.896 -0.546 -14.778 1.00 89.94 88 ARG A CA 1
ATOM 706 C C . ARG A 1 88 ? 6.806 -0.423 -16.012 1.00 89.94 88 ARG A C 1
ATOM 708 O O . ARG A 1 88 ? 6.249 -0.386 -17.111 1.00 89.94 88 ARG A O 1
ATOM 715 N N . PRO A 1 89 ? 8.151 -0.385 -15.899 1.00 88.50 89 PRO A N 1
ATOM 716 C CA . PRO A 1 89 ? 9.029 -0.325 -17.074 1.00 88.50 89 PRO A CA 1
ATOM 717 C C . PRO A 1 89 ? 8.874 -1.525 -18.018 1.00 88.50 89 PRO A C 1
ATOM 719 O O . PRO A 1 89 ? 9.157 -1.419 -19.201 1.00 88.50 89 PRO A O 1
ATOM 722 N N . TYR A 1 90 ? 8.3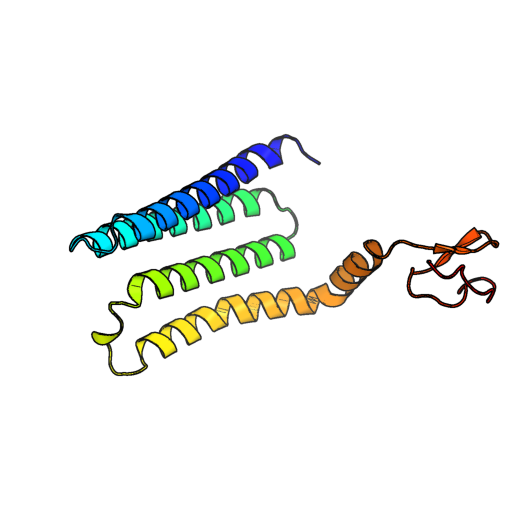73 -2.652 -17.509 1.00 87.94 90 TYR A N 1
ATOM 723 C CA . TYR A 1 90 ? 8.136 -3.881 -18.265 1.00 87.94 90 TYR A CA 1
ATOM 724 C C . TYR A 1 90 ? 6.696 -3.975 -18.802 1.00 87.94 90 TYR A C 1
ATOM 726 O O . TYR A 1 90 ? 6.282 -5.021 -19.299 1.00 87.94 90 TYR A O 1
ATOM 734 N N . SER A 1 91 ? 5.903 -2.905 -18.702 1.00 89.69 91 SER A N 1
ATOM 735 C CA . SER A 1 91 ? 4.513 -2.901 -19.181 1.00 89.69 91 SER A CA 1
ATOM 736 C C . SER A 1 91 ? 4.394 -3.103 -20.696 1.00 89.69 91 SER A C 1
ATOM 738 O O . SER A 1 91 ? 3.386 -3.640 -21.149 1.00 89.69 91 SER A O 1
ATOM 740 N N . GLU A 1 92 ? 5.433 -2.752 -21.458 1.00 88.44 92 GLU A N 1
ATOM 741 C CA . GLU A 1 92 ? 5.492 -2.897 -22.919 1.00 88.44 92 GLU A CA 1
ATOM 742 C C . GLU A 1 92 ? 5.552 -4.359 -23.390 1.00 88.44 92 GLU A C 1
ATOM 744 O O . GLU A 1 92 ? 5.195 -4.652 -24.528 1.00 88.44 92 GLU A O 1
ATOM 749 N N . PHE A 1 93 ? 5.947 -5.299 -22.519 1.00 90.38 93 PHE A N 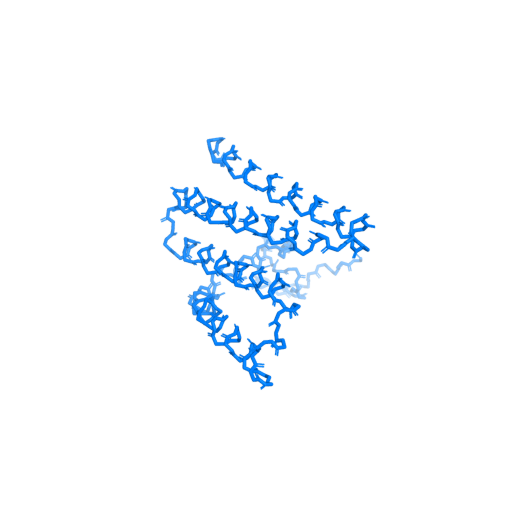1
ATOM 750 C CA . PHE A 1 93 ? 5.959 -6.731 -22.848 1.00 90.38 93 PHE A CA 1
ATOM 751 C C . PHE A 1 93 ? 4.553 -7.346 -22.918 1.00 90.38 93 PHE A C 1
ATOM 753 O O . PHE A 1 93 ? 4.398 -8.483 -23.363 1.00 90.38 93 PHE A O 1
ATOM 760 N N . LEU A 1 94 ? 3.528 -6.622 -22.461 1.00 88.31 94 LEU A N 1
ATOM 761 C CA . LEU A 1 94 ? 2.136 -7.050 -22.506 1.00 88.31 94 LEU A CA 1
ATOM 762 C C . LEU A 1 94 ? 1.359 -6.261 -23.567 1.00 88.31 94 LEU A C 1
ATOM 764 O O . LEU A 1 94 ? 1.709 -5.119 -23.870 1.00 88.31 94 LEU A O 1
ATOM 768 N N . PRO A 1 95 ? 0.256 -6.820 -24.100 1.00 92.44 95 PRO A N 1
ATOM 769 C CA . PRO A 1 95 ? -0.621 -6.076 -24.994 1.00 92.44 95 PRO A CA 1
ATOM 770 C C . PRO A 1 95 ? -1.090 -4.771 -24.345 1.00 92.44 95 PRO A C 1
ATOM 772 O O . PRO A 1 95 ? -1.344 -4.731 -23.134 1.00 92.44 95 PRO A O 1
ATOM 775 N N . TYR A 1 96 ? -1.236 -3.722 -25.159 1.00 87.19 96 TYR A N 1
ATOM 776 C CA . TYR A 1 96 ? -1.548 -2.366 -24.704 1.00 87.19 96 TYR A CA 1
ATOM 777 C C . TYR A 1 96 ? -2.666 -2.342 -23.651 1.00 87.19 96 TYR A C 1
ATOM 779 O O . TYR A 1 96 ? -3.738 -2.914 -23.841 1.00 87.19 96 TYR A O 1
ATOM 787 N N . GLY A 1 97 ? -2.402 -1.694 -22.515 1.00 86.75 97 GLY A N 1
ATOM 788 C CA . GLY A 1 97 ? -3.367 -1.542 -21.422 1.00 86.75 97 GLY A CA 1
ATOM 789 C C . GLY A 1 97 ? -3.542 -2.763 -20.510 1.00 86.75 97 GLY A C 1
ATOM 790 O O . GLY A 1 97 ? -3.975 -2.590 -19.371 1.00 86.75 97 GLY A O 1
ATOM 791 N N . THR A 1 98 ? -3.146 -3.971 -20.929 1.00 92.94 98 THR A N 1
ATOM 792 C CA . THR A 1 98 ? -3.329 -5.212 -20.143 1.00 92.94 98 THR A CA 1
ATOM 793 C C . THR A 1 98 ? -2.655 -5.122 -18.780 1.00 92.94 98 THR A C 1
ATOM 795 O O . THR A 1 98 ? -3.256 -5.473 -17.767 1.00 92.94 98 THR A O 1
ATOM 798 N N . TYR A 1 99 ? -1.431 -4.586 -18.741 1.00 92.81 99 TYR A N 1
ATOM 799 C CA . TYR A 1 99 ? -0.687 -4.365 -17.502 1.00 92.81 99 TYR A CA 1
ATOM 800 C C . TYR A 1 99 ? -1.504 -3.560 -16.478 1.00 92.81 99 TYR A C 1
ATOM 802 O O . TYR A 1 99 ? -1.681 -3.980 -15.335 1.00 92.81 99 TYR A O 1
ATOM 810 N N . HIS A 1 100 ? -2.067 -2.427 -16.905 1.00 93.19 100 HIS A N 1
ATOM 811 C CA . HIS A 1 100 ? -2.849 -1.552 -16.035 1.00 93.19 100 HIS A CA 1
ATOM 812 C C . HIS A 1 100 ? -4.162 -2.202 -15.594 1.00 93.19 100 HIS A C 1
ATOM 814 O O . HIS A 1 100 ? -4.532 -2.081 -14.429 1.00 93.19 100 HIS A O 1
ATOM 820 N N . ILE A 1 101 ? -4.836 -2.928 -16.491 1.00 94.44 101 ILE A N 1
ATOM 821 C CA . ILE A 1 101 ? -6.096 -3.619 -16.188 1.00 94.44 101 ILE A CA 1
ATOM 822 C C . ILE A 1 101 ? -5.878 -4.708 -15.134 1.00 94.44 101 ILE A C 1
ATOM 824 O O . ILE A 1 101 ? -6.629 -4.779 -14.165 1.00 94.44 101 ILE A O 1
ATOM 828 N N . VAL A 1 102 ? -4.834 -5.530 -15.274 1.00 94.12 102 VAL A N 1
ATOM 829 C CA . VAL A 1 102 ? -4.533 -6.600 -14.309 1.00 94.12 102 VAL A CA 1
ATOM 830 C C . VAL A 1 102 ? -4.269 -6.021 -12.921 1.00 94.12 102 VAL A C 1
ATOM 832 O O . VAL A 1 102 ? -4.874 -6.462 -11.946 1.00 94.12 102 VAL A O 1
ATOM 835 N N . PHE A 1 103 ? -3.413 -5.002 -12.819 1.00 94.56 103 PHE A N 1
ATOM 836 C CA . PHE A 1 103 ? -3.121 -4.372 -11.531 1.00 94.56 103 PHE A CA 1
ATOM 837 C C . PHE A 1 103 ? -4.323 -3.635 -10.943 1.00 94.56 103 PHE A C 1
ATOM 839 O O . PHE A 1 103 ? -4.507 -3.665 -9.728 1.00 94.56 103 PHE A O 1
ATOM 846 N N . PHE A 1 104 ? -5.169 -3.034 -11.780 1.00 94.25 104 PHE A N 1
ATOM 847 C CA . PHE A 1 104 ? -6.433 -2.453 -11.341 1.00 94.25 104 PHE A CA 1
ATOM 848 C C . PHE A 1 104 ? -7.340 -3.517 -10.711 1.00 94.25 104 PHE A C 1
ATOM 850 O O . PHE A 1 104 ? -7.777 -3.350 -9.575 1.00 94.25 104 PHE A O 1
ATOM 857 N N . LEU A 1 105 ? -7.555 -4.647 -11.391 1.00 95.19 105 LEU A N 1
ATOM 858 C CA . LEU A 1 105 ? -8.375 -5.746 -10.871 1.00 95.19 105 LEU A CA 1
ATOM 859 C C . LEU A 1 105 ? -7.806 -6.333 -9.572 1.00 95.19 105 LEU A C 1
ATOM 861 O O . LEU A 1 105 ? -8.559 -6.588 -8.634 1.00 95.19 105 LEU A O 1
ATOM 865 N N . LEU A 1 106 ? -6.482 -6.498 -9.484 1.00 94.12 106 LEU A N 1
ATOM 866 C CA . LEU A 1 106 ? -5.820 -6.947 -8.256 1.00 94.12 106 LEU A CA 1
ATOM 867 C C . LEU A 1 106 ? -6.036 -5.965 -7.101 1.00 94.12 106 LEU A C 1
ATOM 869 O O . LEU A 1 106 ? -6.269 -6.394 -5.973 1.00 94.12 106 LEU A O 1
ATOM 873 N N . LEU A 1 107 ? -5.976 -4.659 -7.374 1.00 93.50 107 LEU A N 1
ATOM 874 C CA . LEU A 1 107 ? -6.150 -3.611 -6.371 1.00 93.50 107 LEU A CA 1
ATOM 875 C C . LEU A 1 107 ? -7.601 -3.507 -5.877 1.00 93.50 107 LEU A C 1
ATOM 877 O O . LEU A 1 107 ? -7.827 -3.166 -4.717 1.00 93.50 107 LEU A O 1
ATOM 881 N N . MET A 1 108 ? -8.582 -3.839 -6.720 1.00 92.38 108 MET A N 1
ATOM 882 C CA . MET A 1 108 ? -9.999 -3.782 -6.351 1.00 92.38 108 MET A CA 1
ATOM 883 C C . MET A 1 108 ? -10.338 -4.678 -5.157 1.00 92.38 108 MET A C 1
ATOM 885 O O . MET A 1 108 ? -11.128 -4.274 -4.311 1.00 92.38 108 MET A O 1
ATOM 889 N N . ALA A 1 109 ? -9.732 -5.863 -5.046 1.00 90.44 109 ALA A N 1
ATOM 890 C CA . ALA A 1 109 ? -10.035 -6.803 -3.966 1.00 90.44 109 ALA A CA 1
ATOM 891 C C . ALA A 1 109 ? -9.724 -6.250 -2.555 1.00 90.44 109 ALA A C 1
ATOM 893 O O . ALA A 1 109 ? -10.642 -6.178 -1.732 1.00 90.44 109 ALA A O 1
ATOM 894 N N . PRO A 1 110 ? -8.485 -5.821 -2.232 1.00 90.56 110 PRO A N 1
ATOM 895 C CA . PRO A 1 110 ? -8.197 -5.256 -0.918 1.00 90.56 110 PRO A CA 1
ATOM 896 C C . PRO A 1 110 ? -8.891 -3.907 -0.694 1.00 90.56 110 PRO A C 1
ATOM 898 O O . PRO A 1 110 ? -9.245 -3.610 0.445 1.00 90.56 110 PRO A O 1
ATOM 901 N N . LEU A 1 111 ? -9.139 -3.113 -1.744 1.00 90.25 111 LEU A N 1
ATOM 902 C CA . LEU A 1 111 ? -9.882 -1.854 -1.619 1.00 90.25 111 LEU A CA 1
ATOM 903 C C . LEU A 1 111 ? -11.349 -2.080 -1.259 1.00 90.25 111 LEU A C 1
ATOM 905 O O . LEU A 1 111 ? -11.857 -1.420 -0.358 1.00 90.25 111 LEU A O 1
ATOM 909 N N . TYR A 1 112 ? -12.012 -3.026 -1.921 1.00 89.81 112 TYR A N 1
ATOM 910 C CA . TYR A 1 112 ? -13.384 -3.402 -1.599 1.00 89.81 112 TYR A CA 1
ATOM 911 C C . TYR A 1 112 ? -13.487 -3.900 -0.155 1.00 89.81 112 TYR A C 1
ATOM 913 O O . TYR A 1 112 ? -14.363 -3.470 0.591 1.00 89.81 112 TYR A O 1
ATOM 921 N N . TYR A 1 113 ? -12.539 -4.737 0.272 1.00 86.38 113 TYR A N 1
ATOM 922 C CA . TYR A 1 113 ? -12.492 -5.229 1.645 1.00 86.38 113 TYR A CA 1
ATOM 923 C C . TYR A 1 113 ? -12.296 -4.100 2.669 1.00 86.38 113 TYR A C 1
ATOM 925 O O . TYR A 1 113 ? -12.989 -4.042 3.683 1.00 86.38 113 TYR A O 1
ATOM 933 N N . LEU A 1 114 ? -11.382 -3.161 2.397 1.00 88.19 114 LEU A N 1
ATOM 934 C CA . LEU A 1 114 ? -11.184 -1.981 3.242 1.00 88.19 114 LEU A CA 1
ATOM 935 C C . LEU A 1 114 ? -12.441 -1.117 3.317 1.00 88.19 114 LEU A C 1
ATOM 937 O O . LEU A 1 114 ? -12.813 -0.681 4.406 1.00 88.19 114 LEU A O 1
ATOM 941 N N . TRP A 1 115 ? -13.092 -0.891 2.176 1.00 88.38 115 TRP A N 1
ATOM 942 C CA . TRP A 1 115 ? -14.344 -0.150 2.096 1.00 88.38 115 TRP A CA 1
ATOM 943 C C . TRP A 1 115 ? -15.431 -0.799 2.953 1.00 88.38 115 TRP A C 1
ATOM 945 O O . TRP A 1 115 ? -16.073 -0.112 3.744 1.00 88.38 115 TRP A O 1
ATOM 955 N N . GLU A 1 116 ? -15.597 -2.118 2.860 1.00 89.31 116 GLU A N 1
ATOM 956 C CA . GLU A 1 116 ? -16.585 -2.858 3.644 1.00 89.31 116 GLU A CA 1
ATOM 957 C C . GLU A 1 116 ? -16.346 -2.709 5.156 1.00 89.31 116 GLU A C 1
ATOM 959 O O . GLU A 1 116 ? -17.279 -2.414 5.906 1.00 89.31 116 GLU A O 1
ATOM 964 N N . VAL A 1 117 ? -15.098 -2.861 5.615 1.00 85.81 117 VAL A N 1
ATOM 965 C CA . VAL A 1 117 ? -14.767 -2.743 7.046 1.00 85.81 117 VAL A CA 1
ATOM 966 C C . VAL A 1 117 ? -14.931 -1.308 7.550 1.00 85.81 117 VAL A C 1
ATOM 968 O O . VAL A 1 117 ? -15.434 -1.103 8.659 1.00 85.81 117 VAL A O 1
ATOM 971 N N . LEU A 1 118 ? -14.542 -0.315 6.745 1.00 83.56 118 LEU A N 1
ATOM 972 C CA . LEU A 1 118 ? -14.741 1.101 7.058 1.00 83.56 118 LEU A CA 1
ATOM 973 C C . LEU A 1 118 ? -16.227 1.439 7.159 1.00 83.56 118 LEU A C 1
ATOM 975 O O . LEU A 1 118 ? -16.634 2.078 8.123 1.00 83.56 118 LEU A O 1
ATOM 979 N N . HIS A 1 119 ? -17.035 0.973 6.206 1.00 85.00 119 HIS A N 1
ATOM 980 C CA . HIS A 1 119 ? -18.469 1.235 6.182 1.00 85.00 119 HIS A CA 1
ATOM 981 C C . HIS A 1 119 ? -19.181 0.606 7.386 1.00 85.00 119 HIS A C 1
ATOM 983 O O . HIS A 1 119 ? -19.952 1.282 8.059 1.00 85.00 119 HIS A O 1
ATOM 989 N N . LYS A 1 120 ? -18.850 -0.646 7.736 1.00 85.94 120 LYS A N 1
ATOM 990 C CA . LYS A 1 120 ? -19.390 -1.319 8.935 1.00 85.94 120 LYS A CA 1
ATOM 991 C C . LYS A 1 120 ? -19.040 -0.609 10.244 1.00 85.94 120 LYS A C 1
ATOM 993 O O . LYS A 1 120 ? -19.780 -0.722 11.213 1.00 85.94 120 LYS A O 1
ATOM 998 N N . ASN A 1 121 ? -17.911 0.096 10.288 1.00 81.06 121 ASN A N 1
ATOM 999 C CA . ASN A 1 121 ? -17.432 0.791 11.482 1.00 81.06 121 ASN A CA 1
ATOM 1000 C C . ASN A 1 121 ? -17.600 2.318 11.398 1.00 81.06 121 ASN A C 1
ATOM 1002 O O . ASN A 1 121 ? -17.041 3.029 12.236 1.00 81.06 121 ASN A O 1
ATOM 1006 N N . ALA A 1 122 ? -18.353 2.829 10.418 1.00 79.38 122 ALA A N 1
ATOM 1007 C CA . ALA A 1 122 ? -18.473 4.261 10.153 1.00 79.38 122 ALA A CA 1
ATOM 1008 C C . ALA A 1 122 ? -18.950 5.046 11.385 1.00 79.38 122 ALA A C 1
ATOM 1010 O O . ALA A 1 122 ? -18.377 6.090 11.695 1.00 79.38 122 ALA A O 1
ATOM 1011 N N . ASP A 1 123 ? -19.899 4.496 12.147 1.00 74.75 123 ASP A N 1
ATOM 1012 C CA . ASP A 1 123 ? -20.420 5.132 13.362 1.00 74.75 123 ASP A CA 1
ATOM 1013 C C . ASP A 1 123 ? -19.325 5.298 14.430 1.00 74.75 123 ASP A C 1
ATOM 1015 O O . ASP A 1 123 ? -19.119 6.393 14.952 1.00 74.75 123 ASP A O 1
ATOM 1019 N N . ARG A 1 124 ? -18.517 4.255 14.667 1.00 71.00 124 ARG A N 1
ATOM 1020 C CA . ARG A 1 124 ? -17.389 4.289 15.621 1.00 71.00 124 ARG A CA 1
ATOM 1021 C C . ARG A 1 124 ? -16.276 5.237 15.181 1.00 71.00 124 ARG A C 1
ATOM 1023 O O . ARG A 1 124 ? -15.633 5.873 16.014 1.00 71.00 124 ARG A O 1
ATOM 1030 N N . PHE A 1 125 ? -16.022 5.325 13.876 1.00 66.81 125 PHE A N 1
ATOM 1031 C CA . PHE A 1 125 ? -15.060 6.286 13.343 1.00 66.81 125 PHE A CA 1
ATOM 1032 C C . PHE A 1 125 ? -15.580 7.721 13.451 1.00 66.81 125 PHE A C 1
ATOM 1034 O O . PHE A 1 125 ? -14.792 8.614 13.759 1.00 66.81 125 PHE A O 1
ATOM 1041 N N . SER A 1 126 ? -16.884 7.948 13.269 1.00 65.00 126 SER A N 1
ATOM 1042 C CA . SER A 1 126 ? -17.478 9.276 13.433 1.00 65.00 126 SER A CA 1
ATOM 1043 C C . SER A 1 126 ? -17.316 9.794 14.867 1.00 65.00 126 SER A C 1
ATOM 1045 O O . SER A 1 126 ? -16.886 10.929 15.057 1.00 65.00 126 SER A O 1
ATOM 1047 N N . GLU A 1 127 ? -17.498 8.938 15.878 1.00 61.81 127 GLU A N 1
ATOM 1048 C CA . GLU A 1 127 ? -17.250 9.281 17.285 1.00 61.81 127 GLU A CA 1
ATOM 1049 C C . GLU A 1 127 ? -15.780 9.644 17.569 1.00 61.81 127 GLU A C 1
ATOM 1051 O O . GLU A 1 127 ? -15.501 10.559 18.346 1.00 61.81 127 GLU A O 1
ATOM 1056 N N . LEU A 1 128 ? -14.825 8.980 16.908 1.00 60.22 128 LEU A N 1
ATOM 1057 C CA . LEU A 1 128 ? -13.392 9.297 16.994 1.00 60.22 128 LEU A CA 1
ATOM 1058 C C . LEU A 1 128 ? -13.065 10.683 16.413 1.00 60.22 128 LEU A C 1
ATOM 1060 O O . LEU A 1 128 ? -12.265 11.414 17.000 1.00 60.22 128 LEU A O 1
ATOM 1064 N N . PHE A 1 129 ? -13.710 11.068 15.308 1.00 56.31 129 PHE A N 1
ATOM 1065 C CA . PHE A 1 129 ? -13.594 12.419 14.745 1.00 56.31 129 PHE A CA 1
ATOM 1066 C C . PHE A 1 129 ? -14.262 13.479 15.638 1.00 56.31 129 PHE A C 1
ATOM 1068 O O . PHE A 1 129 ? -13.721 14.576 15.795 1.00 56.31 129 PHE A O 1
ATOM 1075 N N . VAL A 1 130 ? -15.375 13.143 16.300 1.00 53.03 130 VAL A N 1
ATOM 1076 C CA . VAL A 1 130 ? -16.034 14.021 17.285 1.00 53.03 130 VAL A CA 1
ATOM 1077 C C . VAL A 1 130 ? -15.183 14.187 18.555 1.00 53.03 130 VAL A C 1
ATOM 1079 O O . VAL A 1 130 ? -15.146 15.265 19.139 1.00 53.03 130 VAL A O 1
ATOM 1082 N N . LEU A 1 131 ? -14.421 13.172 18.974 1.00 50.66 131 LEU A N 1
ATOM 1083 C CA . LEU A 1 131 ? -13.498 13.267 20.117 1.00 50.66 131 LEU A CA 1
ATOM 1084 C C . LEU A 1 131 ? -12.293 14.185 19.863 1.00 50.66 131 LEU A C 1
ATOM 1086 O O . LEU A 1 131 ? -11.764 14.769 20.809 1.00 50.66 131 LEU A O 1
ATOM 1090 N N . THR A 1 132 ? -11.863 14.348 18.609 1.00 53.97 132 THR A N 1
ATOM 1091 C CA . THR A 1 132 ? -10.854 15.359 18.241 1.00 53.97 132 THR A CA 1
ATOM 1092 C C . THR A 1 132 ? -11.406 16.783 18.202 1.00 53.97 132 THR A C 1
ATOM 1094 O O . THR A 1 132 ? -10.636 17.749 18.182 1.00 53.97 132 THR A O 1
ATOM 1097 N N . GLU A 1 133 ? -12.728 16.942 18.229 1.00 60.78 133 GLU A N 1
ATOM 1098 C CA . GLU A 1 133 ? -13.364 18.243 18.312 1.00 60.78 133 GLU A CA 1
ATOM 1099 C C . GLU A 1 133 ? -13.230 18.784 19.746 1.00 60.78 133 GLU A C 1
ATOM 1101 O O . GLU A 1 133 ? -13.738 18.221 20.715 1.00 60.78 133 GLU A O 1
ATOM 1106 N N . LYS A 1 134 ? -12.484 19.884 19.909 1.00 61.97 134 LYS A N 1
ATOM 1107 C CA . LYS A 1 134 ? -12.254 20.523 21.215 1.00 61.97 134 LYS A CA 1
ATOM 1108 C C . LYS A 1 134 ? -13.584 20.965 21.843 1.00 61.97 134 LYS A C 1
ATOM 1110 O O . LYS A 1 134 ? -14.072 22.042 21.510 1.00 61.97 134 LYS A O 1
ATOM 1115 N N . ARG A 1 135 ? -14.120 20.183 22.778 1.00 72.06 135 ARG A N 1
ATOM 1116 C CA . ARG A 1 135 ? -15.387 20.479 23.462 1.00 72.06 135 ARG A CA 1
ATOM 1117 C C . ARG A 1 135 ? -15.373 21.866 24.111 1.00 72.06 135 ARG A C 1
ATOM 1119 O O . ARG A 1 135 ? -14.393 22.253 24.749 1.00 72.06 135 ARG A O 1
ATOM 1126 N N . ALA A 1 136 ? -16.459 22.610 23.930 1.00 74.75 136 ALA A N 1
ATOM 1127 C CA . ALA A 1 136 ? -16.703 23.876 24.604 1.00 74.75 136 ALA A CA 1
ATOM 1128 C C . ALA A 1 136 ? -17.600 23.622 25.820 1.00 74.75 136 ALA A C 1
ATOM 1130 O O . ALA A 1 136 ? -18.668 23.018 25.701 1.00 74.75 136 ALA A O 1
ATOM 1131 N N . ILE A 1 137 ? -17.164 24.074 26.995 1.00 81.69 137 ILE A N 1
ATOM 1132 C CA . ILE A 1 137 ? -17.970 23.999 28.215 1.00 81.69 137 ILE A CA 1
ATOM 1133 C C . ILE A 1 137 ? -18.821 25.263 28.276 1.00 81.69 137 ILE A C 1
ATOM 1135 O O . ILE A 1 137 ? -18.301 26.379 28.249 1.00 81.69 137 ILE A O 1
ATOM 1139 N N . CYS A 1 138 ? -20.138 25.087 28.326 1.00 82.31 138 CYS A N 1
ATOM 1140 C CA . CYS A 1 138 ? -21.062 26.194 28.527 1.00 82.31 138 CYS A CA 1
ATOM 1141 C C . CYS A 1 138 ? -21.018 26.673 29.987 1.00 82.31 138 CYS A C 1
ATOM 1143 O O . CYS A 1 138 ? -20.722 25.895 30.891 1.00 82.31 138 CYS A O 1
ATOM 1145 N N . SER A 1 139 ? -21.412 27.920 30.252 1.00 82.31 139 SER A N 1
ATOM 1146 C CA . SER A 1 139 ? -21.537 28.480 31.607 1.00 82.31 139 SER A CA 1
ATOM 1147 C C . SER A 1 139 ? -22.473 27.685 32.533 1.00 82.31 139 SER A C 1
ATOM 1149 O O . SER A 1 139 ? -22.371 27.806 33.747 1.00 82.31 139 SER A O 1
ATOM 1151 N N . CYS A 1 140 ? -23.373 26.863 31.979 1.00 85.31 140 CYS A N 1
ATOM 1152 C CA . CYS A 1 140 ? -24.230 25.944 32.739 1.00 85.31 140 CYS A CA 1
ATOM 1153 C C . CYS A 1 140 ? -23.550 24.614 33.124 1.00 85.31 140 CYS A C 1
ATOM 1155 O O . CYS A 1 140 ? -24.190 23.760 33.730 1.00 85.31 140 CYS A O 1
ATOM 1157 N N . GLY A 1 141 ? -22.286 24.407 32.741 1.00 81.19 141 GLY A N 1
ATOM 1158 C CA . GLY A 1 141 ? -21.532 23.176 32.989 1.00 81.19 141 GLY A CA 1
ATOM 1159 C C . GLY A 1 141 ? -21.739 22.067 31.952 1.00 81.19 141 GLY A C 1
ATOM 1160 O O . GLY A 1 141 ? -21.098 21.027 32.055 1.00 81.19 141 GLY A O 1
ATOM 1161 N N . TRP A 1 142 ? -22.592 22.270 30.940 1.00 86.31 142 TRP A N 1
ATOM 1162 C CA . TRP A 1 142 ? -22.830 21.275 29.889 1.00 86.31 142 TRP A CA 1
ATOM 1163 C C . TRP A 1 142 ? -21.712 21.275 28.836 1.00 86.31 142 TRP A C 1
ATOM 1165 O O . TRP A 1 142 ? -21.334 22.333 28.315 1.00 86.31 142 TRP A O 1
ATOM 1175 N N . GLU A 1 143 ? -21.210 20.089 28.491 1.00 85.81 143 GLU A N 1
ATOM 1176 C CA . GLU A 1 143 ? -20.226 19.907 27.423 1.00 85.81 143 GLU A CA 1
ATOM 1177 C C . GLU A 1 143 ? -20.901 19.913 26.053 1.00 85.81 143 GLU A C 1
ATOM 1179 O O . GLU A 1 143 ? -21.874 19.200 25.816 1.00 85.81 143 GLU A O 1
ATOM 1184 N N . ASN A 1 144 ? -20.366 20.714 25.137 1.00 83.44 144 ASN A N 1
ATOM 1185 C CA . ASN A 1 144 ? -20.893 20.858 23.787 1.00 83.44 144 ASN A CA 1
ATOM 1186 C C . ASN A 1 144 ? -19.786 20.664 22.740 1.00 83.44 144 ASN A C 1
ATOM 1188 O O . ASN A 1 144 ? -18.614 20.933 23.031 1.00 83.44 144 ASN A O 1
ATOM 1192 N N . PRO A 1 145 ? -20.127 20.216 21.517 1.00 78.00 145 PRO A N 1
ATOM 1193 C CA . PRO A 1 145 ? -19.177 20.174 20.406 1.00 78.00 145 PRO A CA 1
ATOM 1194 C C . PRO A 1 145 ? -18.654 21.581 20.077 1.00 78.00 145 PRO A C 1
ATOM 1196 O O . PRO A 1 145 ? -19.356 22.574 20.277 1.00 78.00 145 PRO A O 1
ATOM 1199 N N . ALA A 1 146 ? -17.420 21.682 19.567 1.00 73.25 146 ALA A N 1
ATOM 1200 C CA . ALA A 1 146 ? -16.785 22.976 19.268 1.00 73.25 146 ALA A CA 1
ATOM 1201 C C . ALA A 1 146 ? -17.530 23.780 18.192 1.00 73.25 146 ALA A C 1
ATOM 1203 O O . ALA A 1 146 ? -17.473 25.006 18.189 1.00 73.25 146 ALA A O 1
ATOM 1204 N N . SER A 1 147 ? -18.187 23.081 17.269 1.00 74.81 147 SER A N 1
ATOM 1205 C CA . SER A 1 147 ? -19.008 23.629 16.188 1.00 74.81 147 SER A CA 1
ATOM 1206 C C . SER A 1 147 ? -20.388 24.111 16.646 1.00 74.81 147 SER A C 1
ATOM 1208 O O . SER A 1 147 ? -21.099 24.760 15.874 1.00 74.81 147 SER A O 1
ATOM 1210 N N . GLY A 1 148 ? -20.783 23.828 17.891 1.00 76.94 148 GLY A N 1
ATOM 1211 C CA . GLY A 1 148 ? -22.046 24.295 18.447 1.00 76.94 148 GLY A CA 1
ATOM 1212 C C . GLY A 1 148 ? -22.055 25.815 18.604 1.00 76.94 148 GLY A C 1
ATOM 1213 O O . GLY A 1 148 ? -21.203 26.380 19.283 1.00 76.94 148 GLY A O 1
ATOM 1214 N N . ARG A 1 149 ? -23.052 26.491 18.019 1.00 82.12 149 ARG A N 1
ATOM 1215 C CA . ARG A 1 149 ? -23.310 27.921 18.295 1.00 82.12 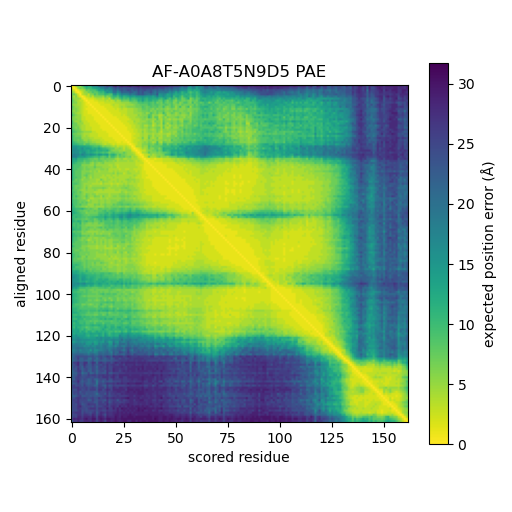149 ARG A CA 1
ATOM 1216 C C . ARG A 1 149 ? -24.061 28.133 19.610 1.00 82.12 149 ARG A C 1
ATOM 1218 O O . ARG A 1 149 ? -23.925 29.175 20.243 1.00 82.12 149 ARG A O 1
ATOM 1225 N N . TYR A 1 150 ? -24.839 27.136 20.022 1.00 86.62 150 TYR A N 1
ATOM 1226 C CA . TYR A 1 150 ? -25.680 27.169 21.214 1.00 86.62 150 TYR A CA 1
ATOM 1227 C C . TYR A 1 150 ? -25.465 25.908 22.046 1.00 86.62 150 TYR A C 1
ATOM 1229 O O . TYR A 1 150 ? -25.163 24.840 21.514 1.00 86.62 150 TYR A O 1
ATOM 1237 N N . CYS A 1 151 ? -25.633 26.039 23.356 1.00 87.38 151 CYS A N 1
ATOM 1238 C CA . CYS A 1 151 ? -25.555 24.935 24.295 1.00 87.38 151 CYS A CA 1
ATOM 1239 C C . CYS A 1 151 ? -26.770 24.007 24.155 1.00 87.38 151 CYS A C 1
ATOM 1241 O O . CYS A 1 151 ? -27.905 24.456 24.284 1.00 87.38 151 CYS A O 1
ATOM 1243 N N . GLY A 1 152 ? -26.540 22.706 23.981 1.00 86.06 152 GLY A N 1
ATOM 1244 C CA . GLY A 1 152 ? -27.587 21.684 23.931 1.00 86.06 152 GLY A CA 1
ATOM 1245 C C . GLY A 1 152 ? -28.297 21.436 25.267 1.00 86.06 152 GLY A C 1
ATOM 1246 O O . GLY A 1 152 ? -29.378 20.861 25.267 1.00 86.06 152 GLY A O 1
ATOM 1247 N N . GLY A 1 153 ? -27.722 21.875 26.394 1.00 87.88 153 GLY A N 1
ATOM 1248 C CA . GLY A 1 153 ? -28.334 21.753 27.722 1.00 87.88 153 GLY A CA 1
ATOM 1249 C C . GLY A 1 153 ? -29.236 22.933 28.103 1.00 87.88 153 GLY A C 1
ATOM 1250 O O . GLY A 1 153 ? -30.364 22.733 28.540 1.00 87.88 153 GLY A O 1
ATOM 1251 N N . CYS A 1 154 ? -28.751 24.171 27.942 1.00 89.88 154 CYS A N 1
ATOM 1252 C CA . CYS A 1 154 ? -29.451 25.382 28.405 1.00 89.88 154 CYS A CA 1
ATOM 1253 C C . CYS A 1 154 ? -29.818 26.378 27.293 1.00 89.88 154 CYS A C 1
ATOM 1255 O O . CYS A 1 154 ? -30.378 27.433 27.582 1.00 89.88 154 CYS A O 1
ATOM 1257 N N . GLY A 1 155 ? -29.456 26.103 26.036 1.00 86.00 155 GLY A N 1
ATOM 1258 C CA . GLY A 1 155 ? -29.734 26.974 24.888 1.00 86.00 155 GLY A CA 1
ATOM 1259 C C . GLY A 1 155 ? -28.898 28.257 24.815 1.00 86.00 155 GLY A C 1
ATOM 1260 O O . GLY A 1 155 ? -29.027 29.012 23.854 1.00 86.00 155 GLY A O 1
ATOM 1261 N N . SER A 1 156 ? -28.032 28.533 25.795 1.00 89.00 156 SER A N 1
ATOM 1262 C CA . SER A 1 156 ? -27.209 29.749 25.802 1.00 89.00 156 SER A CA 1
ATOM 1263 C C . SER A 1 156 ? -26.156 29.733 24.685 1.00 89.00 156 SER A C 1
ATOM 1265 O O . SER A 1 156 ? -25.636 28.660 24.367 1.00 89.00 156 SER A O 1
ATOM 1267 N N . PRO A 1 157 ? -25.808 30.894 24.099 1.00 87.31 157 PRO A N 1
ATOM 1268 C CA . PRO A 1 157 ? -24.769 30.973 23.078 1.00 87.31 157 PRO A CA 1
ATOM 1269 C C . PRO A 1 157 ? -23.417 30.531 23.648 1.00 87.31 157 PRO A C 1
ATOM 1271 O O . PRO A 1 157 ? -23.057 30.882 24.775 1.00 87.31 157 PRO A O 1
ATOM 1274 N N . LEU A 1 158 ? -22.683 29.733 22.876 1.00 84.25 158 LEU A N 1
ATOM 1275 C CA . LEU A 1 158 ? -21.334 29.303 23.235 1.00 84.25 158 LEU A CA 1
ATOM 1276 C C . LEU A 1 158 ? -20.331 30.410 22.875 1.00 84.25 158 LEU A C 1
ATOM 1278 O O . LEU A 1 158 ? -20.538 31.116 21.887 1.00 84.25 158 LEU A O 1
ATOM 1282 N N . PRO A 1 159 ? -19.260 30.605 23.667 1.00 73.94 159 PRO A N 1
ATOM 1283 C CA . PRO A 1 159 ? -18.281 31.649 23.392 1.00 73.94 159 PRO A CA 1
ATOM 1284 C C . PRO A 1 159 ? -17.601 31.392 22.041 1.00 73.94 159 PRO A C 1
ATOM 1286 O O . PRO A 1 159 ? -16.934 30.372 21.856 1.00 73.94 159 PRO A O 1
ATOM 1289 N N . GLU A 1 160 ? -17.773 32.320 21.097 1.00 64.38 160 GLU A N 1
ATOM 1290 C CA . GLU A 1 160 ? -17.121 32.262 19.789 1.00 64.38 160 GLU A CA 1
ATOM 1291 C C . GLU A 1 160 ? -15.600 32.340 19.965 1.00 64.38 160 GLU A C 1
ATOM 1293 O O . GLU A 1 160 ? -15.079 33.181 20.707 1.00 64.38 160 GLU A O 1
ATOM 1298 N N . ARG A 1 161 ? -14.861 31.447 19.297 1.00 57.78 161 ARG A N 1
ATOM 1299 C CA . ARG A 1 161 ? -13.400 31.548 19.278 1.00 57.78 161 ARG A CA 1
ATOM 1300 C C . ARG A 1 161 ? -12.981 32.751 18.441 1.00 57.78 161 ARG A C 1
ATOM 1302 O O . ARG A 1 161 ? -13.345 32.831 17.272 1.00 57.78 161 ARG A O 1
ATOM 1309 N N . LYS A 1 162 ? -12.178 33.628 19.045 1.00 40.97 162 LYS A N 1
ATOM 1310 C CA . LYS A 1 162 ? -11.245 34.489 18.310 1.00 40.97 162 LYS A CA 1
ATOM 1311 C C . LYS A 1 162 ? -10.132 33.656 17.686 1.00 40.97 162 LYS A C 1
ATOM 1313 O O . LYS A 1 162 ? -9.736 32.648 18.320 1.00 40.97 162 LYS A O 1
#

Foldseek 3Di:
DDPVLCVVLVVLVVQLVVLVVVLVVLCVPPVPPPCSLVVLVVSLVSNLVSLVSSLVSVLVVDPDPLVNLLSVLVSQLVNLVSVLVSCVVVPVVDPPCPSVVVSVVSNCVSVVSNVVSCVVCVVVVVVVVQVVFDWFQDPVRATDGNPDQAGPPPRHGTDDDD

Radius of gyration: 23.14 Å; Cα contacts (8 Å, |Δi|>4): 111; chains: 1; bounding box: 53×45×58 Å

pLDDT: mean 82.16, std 10.93, range [40.97, 95.19]

Sequence (162 aa):
MNRELHRPIARAITAFFLVILIKFAADMTLKTLEFYSYVDIALSIAVIIILLKFRVEFNRVITNEDSRSIVTGLVLTLVIITLYATFRPYSEFLPYGTYHIVFFLLLMAPLYYLWEVLHKNADRFSELFVLTEKRAICSCGWENPASGRYCGGCGSPLPERK

Solvent-accessible surface area (backbone atoms only — not comparable to full-atom values): 9264 Å² total; per-residue (Å²): 133,66,79,79,59,51,59,63,52,50,51,42,52,51,50,53,52,51,50,51,52,51,52,52,53,43,57,75,72,36,66,89,44,93,63,36,65,61,52,50,46,54,53,49,52,51,51,42,53,49,44,55,50,39,43,54,58,50,41,74,69,45,83,52,65,68,59,35,48,46,48,46,22,52,42,52,43,51,43,52,54,49,53,50,65,66,49,49,88,58,39,79,82,40,65,88,64,48,52,60,51,54,54,49,59,62,47,46,56,34,50,51,53,38,50,52,56,48,61,78,38,42,70,65,52,49,53,56,59,53,67,70,40,65,63,40,72,36,98,86,70,43,79,31,59,55,87,46,63,46,32,90,80,79,64,48,71,42,86,79,83,130